Protein AF-A0A8J6JJ48-F1 (afdb_monomer_lite)

pLDDT: mean 72.09, std 12.72, range [47.22, 89.94]

Sequence (59 aa):
MPAPQVADDQAAPVMEVPPKPPAVPSLIEVELPIGVRLRVGPDVDGPALRRVLAALAGP

Structure (mmCIF, N/CA/C/O backbone):
data_AF-A0A8J6JJ48-F1
#
_entry.id   AF-A0A8J6JJ48-F1
#
loop_
_atom_site.group_PDB
_atom_site.id
_atom_site.type_symbol
_atom_site.label_atom_id
_atom_site.label_alt_id
_atom_site.label_comp_id
_atom_site.label_asym_id
_atom_site.label_entity_id
_atom_site.label_seq_id
_atom_site.pdbx_PDB_ins_code
_atom_site.Cartn_x
_atom_site.Cartn_y
_atom_site.Cartn_z
_atom_site.occupancy
_atom_site.B_iso_or_equiv
_atom_site.auth_seq_id
_atom_site.auth_comp_id
_atom_site.auth_asym_id
_atom_site.auth_atom_id
_atom_site.pdbx_PDB_model_num
ATOM 1 N N . MET A 1 1 ? 66.708 20.798 -34.598 1.00 47.22 1 MET A N 1
ATOM 2 C CA . MET A 1 1 ? 65.368 20.430 -35.113 1.00 47.22 1 MET A CA 1
ATOM 3 C C . MET A 1 1 ? 65.165 18.932 -34.871 1.00 47.22 1 MET A C 1
ATOM 5 O O . MET A 1 1 ? 66.161 18.229 -34.965 1.00 47.22 1 MET A O 1
ATOM 9 N N . PRO A 1 2 ? 63.941 18.444 -34.608 1.00 50.38 2 PRO A N 1
ATOM 10 C CA . PRO A 1 2 ? 63.239 18.286 -33.325 1.00 50.38 2 PRO A CA 1
ATOM 11 C C . PRO A 1 2 ? 63.270 16.841 -32.754 1.00 50.38 2 PRO A C 1
ATOM 13 O O . PRO A 1 2 ? 63.688 15.907 -33.427 1.00 50.38 2 PRO A O 1
ATOM 16 N N . ALA A 1 3 ? 62.826 16.677 -31.501 1.00 59.81 3 ALA A N 1
ATOM 17 C CA . ALA A 1 3 ? 62.661 15.400 -30.790 1.00 59.81 3 ALA A CA 1
ATOM 18 C C . ALA A 1 3 ? 61.396 14.632 -31.230 1.00 59.81 3 ALA A C 1
ATOM 20 O O . ALA A 1 3 ? 60.400 15.288 -31.542 1.00 59.81 3 ALA A O 1
ATOM 21 N N . PRO A 1 4 ? 61.352 13.287 -31.144 1.00 57.16 4 PRO A N 1
ATOM 22 C CA . PRO A 1 4 ? 60.099 12.566 -31.029 1.00 57.16 4 PRO A CA 1
ATOM 23 C C . PRO A 1 4 ? 59.790 12.314 -29.551 1.00 57.16 4 PRO A C 1
ATOM 25 O O . PRO A 1 4 ? 60.478 11.596 -28.828 1.00 57.16 4 PRO A O 1
ATOM 28 N N . GLN A 1 5 ? 58.739 12.994 -29.128 1.00 59.91 5 GLN A N 1
ATOM 29 C CA . GLN A 1 5 ? 57.985 12.794 -27.905 1.00 59.91 5 GLN A CA 1
ATOM 30 C C . GLN A 1 5 ? 57.129 11.537 -28.087 1.00 59.91 5 GLN A C 1
ATOM 32 O O . GLN A 1 5 ? 56.700 11.295 -29.209 1.00 59.91 5 GLN A O 1
ATOM 37 N N . VAL A 1 6 ? 56.876 10.800 -27.003 1.00 57.06 6 VAL A N 1
ATOM 38 C CA . VAL A 1 6 ? 55.594 10.186 -26.590 1.00 57.06 6 VAL A CA 1
ATOM 39 C C . VAL A 1 6 ? 55.850 8.888 -25.820 1.00 57.06 6 VAL A C 1
ATOM 41 O O . VAL A 1 6 ? 56.023 7.817 -26.389 1.00 57.06 6 VAL A O 1
ATOM 44 N N . ALA A 1 7 ? 55.847 8.988 -24.496 1.00 49.12 7 ALA A N 1
ATOM 45 C CA . 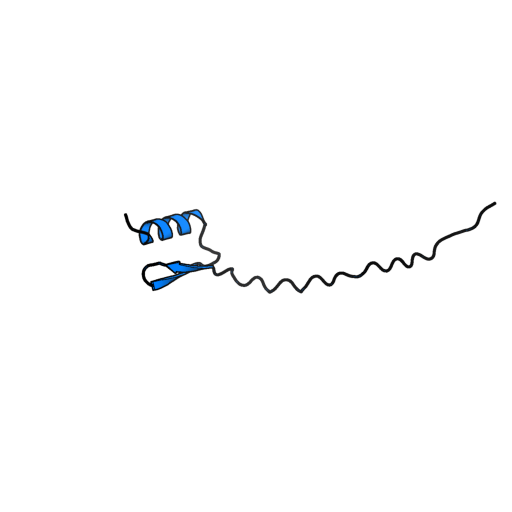ALA A 1 7 ? 55.423 7.887 -23.645 1.00 49.12 7 ALA A CA 1
ATOM 46 C C . ALA A 1 7 ? 54.294 8.458 -22.792 1.00 49.12 7 ALA A C 1
ATOM 48 O O . ALA A 1 7 ? 54.513 9.140 -21.794 1.00 49.12 7 ALA A O 1
ATOM 49 N N . ASP A 1 8 ? 53.101 8.300 -23.351 1.00 58.56 8 ASP A N 1
ATOM 50 C CA . ASP A 1 8 ? 51.802 8.573 -22.767 1.00 58.56 8 ASP A CA 1
ATOM 51 C C . ASP A 1 8 ? 51.647 7.688 -21.520 1.00 58.56 8 ASP A C 1
ATOM 53 O O . ASP A 1 8 ? 51.237 6.538 -21.606 1.00 58.56 8 ASP A O 1
ATOM 57 N N . ASP A 1 9 ? 52.082 8.192 -20.366 1.00 60.12 9 ASP A N 1
ATOM 58 C CA . ASP A 1 9 ? 51.763 7.611 -19.057 1.00 60.12 9 ASP A CA 1
ATOM 59 C C . ASP A 1 9 ? 50.840 8.584 -18.321 1.00 60.12 9 ASP A C 1
ATOM 61 O O . ASP A 1 9 ? 51.115 9.088 -17.235 1.00 60.12 9 ASP A O 1
ATOM 65 N N . GLN A 1 10 ? 49.730 8.930 -18.975 1.00 55.62 10 GLN A N 1
ATOM 66 C CA . GLN A 1 10 ? 48.567 9.411 -18.250 1.00 55.62 10 GLN A CA 1
ATOM 67 C C . GLN A 1 10 ? 47.660 8.207 -18.033 1.00 55.62 10 GLN A C 1
ATOM 69 O O . GLN A 1 10 ? 46.618 8.054 -18.668 1.00 55.62 10 GLN A O 1
ATOM 74 N N . ALA A 1 11 ? 48.079 7.336 -17.114 1.00 56.97 11 ALA A N 1
ATOM 75 C CA . ALA A 1 11 ? 47.180 6.384 -16.490 1.00 56.97 11 ALA A CA 1
ATOM 76 C C . ALA A 1 11 ? 46.110 7.193 -15.742 1.00 56.97 11 ALA A C 1
ATOM 78 O O . ALA A 1 11 ? 46.277 7.588 -14.587 1.00 56.97 11 ALA A O 1
ATOM 79 N N . ALA A 1 12 ? 45.028 7.518 -16.449 1.00 62.34 12 ALA A N 1
ATOM 80 C CA . ALA A 1 12 ? 43.836 8.085 -15.852 1.00 62.34 12 ALA A CA 1
ATOM 81 C C . ALA A 1 12 ? 43.413 7.164 -14.698 1.00 62.34 12 ALA A C 1
ATOM 83 O O . ALA A 1 12 ? 43.386 5.942 -14.888 1.00 62.34 12 ALA A O 1
ATOM 84 N N . PRO A 1 13 ? 43.097 7.697 -13.505 1.00 55.91 13 PRO A N 1
ATOM 85 C CA . PRO A 1 13 ? 42.570 6.865 -12.443 1.00 55.91 13 PRO A CA 1
ATOM 86 C C . PRO A 1 13 ? 41.283 6.238 -12.972 1.00 55.91 13 PRO A C 1
ATOM 88 O O . PRO A 1 13 ? 40.315 6.938 -13.275 1.00 55.91 13 PRO A O 1
ATOM 91 N N . VAL A 1 14 ? 41.304 4.915 -13.138 1.00 63.84 14 VAL A N 1
ATOM 92 C CA . VAL A 1 14 ? 40.109 4.117 -13.382 1.00 63.84 14 VAL A CA 1
ATOM 93 C C . VAL A 1 14 ? 39.213 4.327 -12.174 1.00 63.84 14 VAL A C 1
ATOM 95 O O . VAL A 1 14 ? 39.395 3.747 -11.111 1.00 63.84 14 VAL A O 1
ATOM 98 N N . MET A 1 15 ? 38.297 5.274 -12.313 1.00 55.78 15 MET A N 1
ATOM 99 C CA . MET A 1 15 ? 37.261 5.539 -11.340 1.00 55.78 15 MET A CA 1
ATOM 100 C C . MET A 1 15 ? 36.388 4.286 -11.358 1.00 55.78 15 MET A C 1
ATOM 102 O O . MET A 1 15 ? 35.580 4.108 -12.269 1.00 55.78 15 MET A O 1
ATOM 106 N N . GLU A 1 16 ? 36.656 3.362 -10.431 1.00 60.41 16 GLU A N 1
ATOM 107 C CA . GLU A 1 16 ? 35.868 2.154 -10.214 1.00 60.41 16 GLU A CA 1
ATOM 108 C C . GLU A 1 16 ? 34.425 2.593 -9.987 1.00 60.41 16 GLU A C 1
ATOM 110 O O . GLU A 1 16 ? 34.038 3.047 -8.911 1.00 60.41 16 GLU A O 1
ATOM 115 N N . VAL A 1 1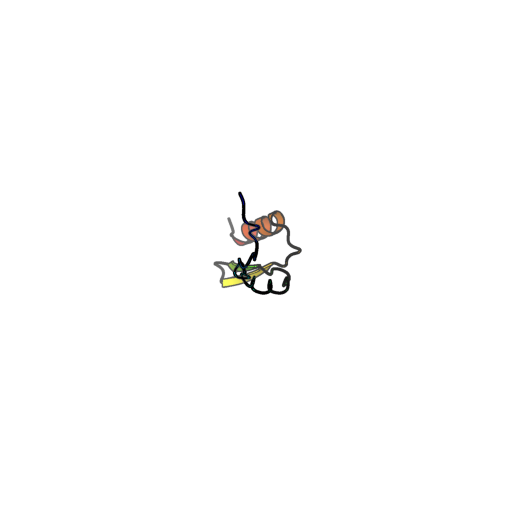7 ? 33.632 2.535 -11.055 1.00 64.75 17 VAL A N 1
ATOM 116 C CA . VAL A 1 17 ? 32.197 2.737 -10.973 1.00 64.75 17 VAL A CA 1
ATOM 117 C C . VAL A 1 17 ? 31.704 1.586 -10.101 1.00 64.75 17 VAL A C 1
ATOM 119 O O . VAL A 1 17 ? 31.890 0.431 -10.501 1.00 64.75 17 VAL A O 1
ATOM 122 N N . PRO A 1 18 ? 31.135 1.848 -8.908 1.00 66.06 18 PRO A N 1
ATOM 123 C CA . PRO A 1 18 ? 30.649 0.774 -8.059 1.00 66.06 18 PRO A CA 1
ATOM 124 C C . PRO A 1 18 ? 29.688 -0.080 -8.890 1.00 66.06 18 PRO A C 1
ATOM 126 O O . PRO A 1 18 ? 28.906 0.484 -9.669 1.00 66.06 18 PRO A O 1
ATOM 129 N N . PRO A 1 19 ? 29.756 -1.421 -8.785 1.00 63.22 19 PRO A N 1
ATOM 130 C CA . PRO A 1 19 ? 28.892 -2.293 -9.558 1.00 63.22 19 PRO A CA 1
ATOM 131 C C . PRO A 1 19 ? 27.460 -1.845 -9.300 1.00 63.22 19 PRO A C 1
ATOM 133 O O . PRO A 1 19 ? 26.998 -1.843 -8.157 1.00 63.22 19 PRO A O 1
ATOM 136 N N . LYS A 1 20 ? 26.791 -1.381 -10.362 1.00 61.06 20 LYS A N 1
ATOM 137 C CA . LYS A 1 20 ? 25.390 -0.980 -10.307 1.00 61.06 20 LYS A CA 1
ATOM 138 C C . LYS A 1 20 ? 24.654 -2.144 -9.642 1.00 61.06 20 LYS A C 1
ATOM 140 O O . LYS A 1 20 ? 24.719 -3.247 -10.195 1.00 61.06 20 LYS A O 1
ATOM 145 N N . PRO A 1 21 ? 24.045 -1.949 -8.455 1.00 65.38 21 PRO A N 1
ATOM 146 C CA . PRO A 1 21 ? 23.374 -3.038 -7.769 1.00 65.38 21 PRO A CA 1
ATOM 147 C C . PRO A 1 21 ? 22.393 -3.672 -8.757 1.00 65.38 21 PRO 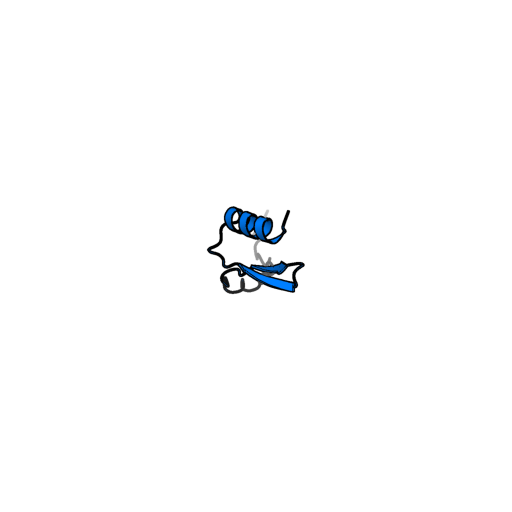A C 1
ATOM 149 O O . PRO A 1 21 ? 21.845 -2.943 -9.601 1.00 65.38 21 PRO A O 1
ATOM 152 N N . PRO A 1 22 ? 22.217 -5.009 -8.718 1.00 60.00 22 PRO A N 1
ATOM 153 C CA . PRO A 1 22 ? 21.271 -5.678 -9.597 1.00 60.00 22 PRO A CA 1
ATOM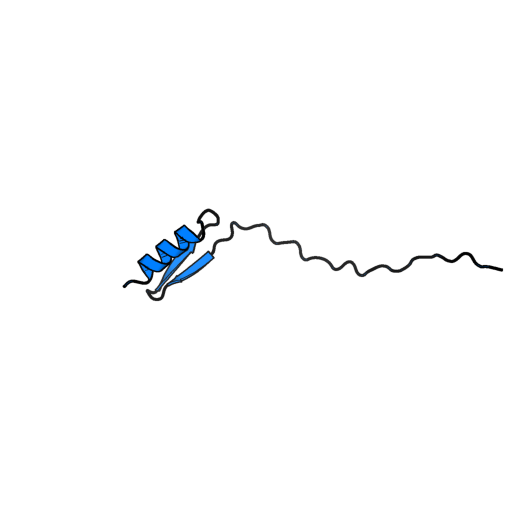 154 C C . PRO A 1 22 ? 19.973 -4.886 -9.541 1.00 60.00 22 PRO A C 1
ATOM 156 O O . PRO A 1 22 ? 19.596 -4.432 -8.460 1.00 60.00 22 PRO A O 1
ATOM 159 N N . ALA A 1 23 ? 19.367 -4.641 -10.705 1.00 59.88 23 ALA A N 1
ATOM 160 C CA . ALA A 1 23 ? 18.101 -3.938 -10.816 1.00 59.88 23 ALA A CA 1
ATOM 161 C C . ALA A 1 23 ? 17.047 -4.755 -10.066 1.00 59.88 23 ALA A C 1
ATOM 163 O O . ALA A 1 23 ? 16.320 -5.556 -10.645 1.00 59.88 23 ALA A O 1
ATOM 164 N N . VAL A 1 24 ? 17.028 -4.614 -8.744 1.00 60.78 24 VAL A N 1
ATOM 165 C CA . VAL A 1 24 ? 15.955 -5.094 -7.908 1.00 60.78 24 VAL A CA 1
ATOM 166 C C . VAL A 1 24 ? 14.720 -4.411 -8.474 1.00 60.78 24 VAL A C 1
ATOM 168 O O . VAL A 1 24 ? 14.776 -3.194 -8.711 1.00 60.78 24 VAL A O 1
ATOM 171 N N . PRO A 1 25 ? 13.650 -5.165 -8.785 1.00 61.75 25 PRO A N 1
ATOM 172 C CA . PRO A 1 25 ? 12.390 -4.558 -9.182 1.00 61.75 25 PRO A CA 1
ATOM 173 C C . PRO A 1 25 ? 12.110 -3.469 -8.154 1.00 61.75 25 PRO A C 1
ATOM 175 O O . PRO A 1 25 ? 12.047 -3.765 -6.962 1.00 61.75 25 PRO A O 1
ATOM 178 N N . SER A 1 26 ? 12.153 -2.210 -8.601 1.00 67.69 26 SER A N 1
ATOM 179 C CA . SER A 1 26 ? 12.302 -1.063 -7.709 1.00 67.69 26 SER A CA 1
ATOM 180 C C . SER A 1 26 ? 11.026 -0.934 -6.904 1.00 67.69 26 SER A C 1
ATOM 182 O O . SER A 1 26 ? 10.040 -0.368 -7.365 1.00 67.69 26 SER A O 1
ATOM 184 N N . LEU A 1 27 ? 11.033 -1.565 -5.736 1.00 75.31 27 LEU A N 1
ATOM 185 C CA . LEU A 1 27 ? 9.898 -1.608 -4.848 1.00 75.31 27 LEU A CA 1
ATOM 186 C C . LEU A 1 27 ? 9.905 -0.305 -4.061 1.00 75.31 27 LEU A C 1
ATOM 188 O O . LEU A 1 27 ? 10.844 -0.032 -3.313 1.00 75.31 27 LEU A O 1
ATOM 192 N N . ILE A 1 28 ? 8.878 0.512 -4.255 1.00 82.06 28 ILE A N 1
ATOM 193 C CA . ILE A 1 28 ? 8.704 1.745 -3.494 1.00 82.06 28 ILE A CA 1
ATOM 194 C C . ILE A 1 28 ? 7.852 1.396 -2.278 1.00 82.06 28 ILE A C 1
ATOM 196 O O . ILE A 1 28 ? 6.712 0.952 -2.416 1.00 82.06 28 ILE A O 1
ATOM 200 N N . GLU A 1 29 ? 8.406 1.575 -1.083 1.00 83.75 29 GLU A N 1
ATOM 201 C CA . GLU A 1 29 ? 7.656 1.460 0.166 1.00 83.75 29 GLU A CA 1
ATOM 202 C C . GLU A 1 29 ? 7.197 2.852 0.604 1.00 83.75 29 GLU A C 1
ATOM 204 O O . GLU A 1 29 ? 8.009 3.760 0.778 1.00 83.75 29 GLU A O 1
ATOM 209 N N . VAL A 1 30 ? 5.888 3.027 0.768 1.00 83.81 30 VAL A N 1
ATOM 210 C CA . VAL A 1 30 ? 5.272 4.273 1.230 1.00 83.81 30 VAL A CA 1
ATOM 211 C C . VAL A 1 30 ? 4.597 4.000 2.566 1.00 83.81 30 VAL A C 1
ATOM 213 O O . VAL A 1 30 ? 3.684 3.178 2.647 1.00 83.81 30 VAL A O 1
ATOM 216 N N . GLU A 1 31 ? 5.039 4.675 3.624 1.00 84.94 31 GLU A N 1
ATOM 217 C CA . GLU A 1 31 ? 4.349 4.649 4.914 1.00 84.94 31 GLU A CA 1
ATOM 218 C C . GLU A 1 31 ? 3.219 5.681 4.899 1.00 84.94 31 GLU A C 1
ATOM 220 O O . GLU A 1 31 ? 3.434 6.865 4.639 1.00 84.94 31 GLU A O 1
ATOM 225 N N . LEU A 1 32 ? 1.994 5.210 5.114 1.00 84.44 32 LEU A N 1
ATOM 226 C CA . LEU A 1 32 ? 0.799 6.040 5.126 1.00 84.44 32 LEU A CA 1
ATOM 227 C C . LEU A 1 32 ? 0.533 6.544 6.552 1.00 84.44 32 LEU A C 1
ATOM 229 O O . LEU A 1 32 ? 0.792 5.817 7.513 1.00 84.44 32 LEU A O 1
ATOM 233 N N . PRO A 1 33 ? -0.075 7.733 6.714 1.00 77.25 33 PRO A N 1
ATOM 234 C CA . PRO A 1 33 ? -0.376 8.311 8.029 1.00 77.25 33 PRO A CA 1
ATOM 235 C C . PRO A 1 33 ? -1.345 7.463 8.870 1.00 77.25 33 PRO A C 1
ATOM 237 O O . PRO A 1 33 ? -1.410 7.619 10.084 1.00 77.25 33 PRO A O 1
ATOM 240 N N . ILE A 1 34 ? -2.056 6.523 8.242 1.00 80.75 34 ILE A N 1
ATOM 241 C CA . ILE A 1 34 ? -2.909 5.523 8.902 1.00 80.75 34 ILE A CA 1
ATOM 242 C C . ILE A 1 34 ? -2.119 4.338 9.497 1.00 80.75 34 ILE A C 1
ATOM 244 O O . ILE A 1 34 ? -2.717 3.354 9.926 1.00 80.75 34 ILE A O 1
ATOM 248 N N . GLY A 1 35 ? -0.782 4.390 9.483 1.00 81.56 35 GLY A N 1
ATOM 249 C CA . GLY A 1 35 ? 0.097 3.329 9.991 1.00 81.56 35 GLY A CA 1
ATOM 250 C C . GLY A 1 35 ? 0.222 2.111 9.067 1.00 81.56 35 GLY A C 1
ATOM 251 O O . GLY A 1 35 ? 0.784 1.091 9.460 1.00 81.56 35 GLY A O 1
ATOM 252 N N . VAL A 1 36 ? -0.294 2.196 7.838 1.00 84.62 36 VAL A N 1
ATOM 253 C CA . VAL A 1 36 ? -0.215 1.130 6.827 1.00 84.62 36 VAL A CA 1
ATOM 254 C C . VAL A 1 36 ? 0.980 1.374 5.910 1.00 84.62 36 VAL A C 1
ATOM 256 O O . VAL A 1 36 ? 1.226 2.501 5.488 1.00 84.62 36 VAL A O 1
ATOM 259 N N . ARG A 1 37 ? 1.704 0.309 5.551 1.00 82.75 37 ARG A N 1
ATOM 260 C CA . ARG A 1 37 ? 2.797 0.364 4.572 1.00 82.75 37 ARG A CA 1
ATOM 261 C C . ARG A 1 37 ? 2.331 -0.154 3.224 1.00 82.75 37 ARG A C 1
ATOM 263 O O . ARG A 1 37 ? 1.944 -1.315 3.099 1.00 82.75 37 ARG A O 1
ATOM 270 N N . LEU A 1 38 ? 2.391 0.706 2.218 1.00 85.81 38 LEU A N 1
ATOM 271 C CA . LEU A 1 38 ? 2.089 0.358 0.841 1.00 85.81 38 LEU A CA 1
ATOM 272 C C . LEU A 1 38 ? 3.380 -0.016 0.114 1.00 85.81 38 LEU A C 1
ATOM 274 O O . LEU A 1 38 ? 4.327 0.764 0.076 1.00 85.81 38 LEU A O 1
ATOM 278 N N . ARG A 1 39 ? 3.398 -1.208 -0.481 1.00 84.12 39 ARG A N 1
ATOM 279 C CA . ARG A 1 39 ? 4.486 -1.689 -1.333 1.00 84.12 39 ARG A CA 1
ATOM 280 C C . ARG A 1 39 ? 4.080 -1.571 -2.789 1.00 84.12 39 ARG A C 1
ATOM 282 O O . ARG A 1 39 ? 3.081 -2.158 -3.197 1.00 84.12 39 ARG A O 1
ATOM 289 N N . VAL A 1 40 ? 4.858 -0.829 -3.560 1.00 84.12 40 VAL A N 1
ATOM 290 C CA . VAL A 1 40 ? 4.585 -0.547 -4.966 1.00 84.12 40 VAL A CA 1
ATOM 291 C C . VAL A 1 40 ? 5.658 -1.221 -5.803 1.00 84.12 40 VAL A C 1
ATOM 293 O O . VAL A 1 40 ? 6.831 -0.884 -5.686 1.00 84.12 40 VAL A O 1
ATOM 296 N N . GLY A 1 41 ? 5.258 -2.199 -6.611 1.00 84.25 41 GLY A N 1
ATOM 297 C CA . GLY A 1 41 ? 6.155 -2.858 -7.556 1.00 84.25 41 GLY A CA 1
ATOM 298 C C . GLY A 1 41 ? 6.464 -1.986 -8.780 1.00 84.25 41 GLY A C 1
ATOM 299 O O . GLY A 1 41 ? 5.777 -0.991 -9.018 1.00 84.25 41 GLY A O 1
ATOM 300 N N . PRO A 1 42 ? 7.463 -2.375 -9.588 1.00 79.38 42 PRO A N 1
ATOM 301 C CA . PRO A 1 42 ? 7.867 -1.633 -10.785 1.00 79.38 42 PRO A CA 1
ATOM 302 C C . PRO A 1 42 ? 6.794 -1.605 -11.884 1.00 79.38 42 PRO A C 1
ATOM 304 O O . PRO A 1 42 ? 6.827 -0.722 -12.732 1.00 79.38 42 PRO A O 1
ATOM 307 N N . ASP A 1 43 ? 5.843 -2.542 -11.863 1.00 82.38 43 ASP A N 1
ATOM 308 C CA . ASP A 1 43 ? 4.728 -2.621 -12.816 1.00 82.38 43 ASP A CA 1
ATOM 309 C C . ASP A 1 43 ? 3.616 -1.595 -12.545 1.00 82.38 43 ASP A C 1
ATOM 311 O O . ASP A 1 43 ? 2.637 -1.520 -13.286 1.00 82.38 43 ASP A O 1
ATOM 315 N N . VAL A 1 44 ? 3.717 -0.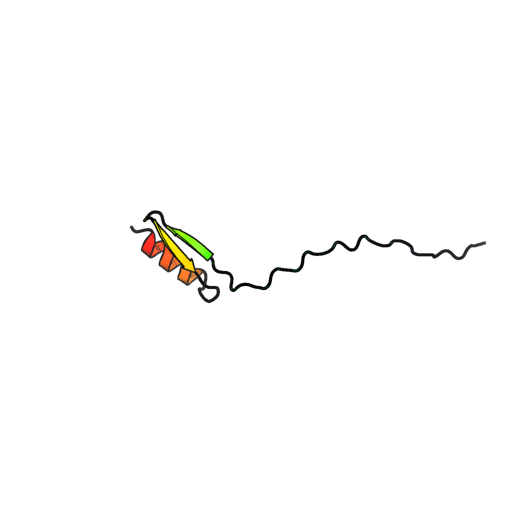821 -11.460 1.00 81.50 44 VAL A N 1
ATOM 316 C CA . VAL A 1 44 ? 2.716 0.191 -11.124 1.00 81.50 44 VAL A CA 1
ATOM 317 C C . VAL A 1 44 ? 3.102 1.524 -11.748 1.00 81.50 44 VAL A C 1
ATOM 319 O O . VAL A 1 44 ? 4.030 2.201 -11.303 1.00 81.50 44 VAL A O 1
ATOM 322 N N . ASP A 1 45 ? 2.321 1.951 -12.735 1.00 83.44 45 ASP A N 1
ATOM 323 C CA . ASP A 1 45 ? 2.497 3.257 -13.354 1.00 83.44 45 ASP A CA 1
ATOM 324 C C . ASP A 1 45 ? 2.260 4.408 -12.363 1.00 83.44 45 ASP A C 1
ATOM 326 O O . ASP A 1 45 ? 1.332 4.397 -11.545 1.00 83.44 45 ASP A O 1
ATOM 330 N N . GLY A 1 46 ? 3.051 5.476 -12.499 1.00 84.44 46 GLY A N 1
ATOM 331 C CA . GLY A 1 46 ? 2.958 6.675 -11.657 1.00 84.44 46 GLY A CA 1
ATOM 332 C C . GLY A 1 46 ? 1.539 7.261 -11.518 1.00 84.44 46 GLY A C 1
ATOM 333 O O . GLY A 1 46 ? 1.146 7.611 -10.403 1.00 84.44 46 GLY A O 1
ATOM 334 N N . PRO A 1 47 ? 0.722 7.355 -12.588 1.00 89.94 47 PRO A N 1
ATOM 335 C CA . PRO A 1 47 ? -0.673 7.788 -12.485 1.00 89.94 47 PRO A CA 1
ATOM 336 C C . PRO A 1 47 ? -1.564 6.837 -11.676 1.00 89.94 47 PRO A C 1
ATOM 338 O O . PRO A 1 47 ? -2.425 7.308 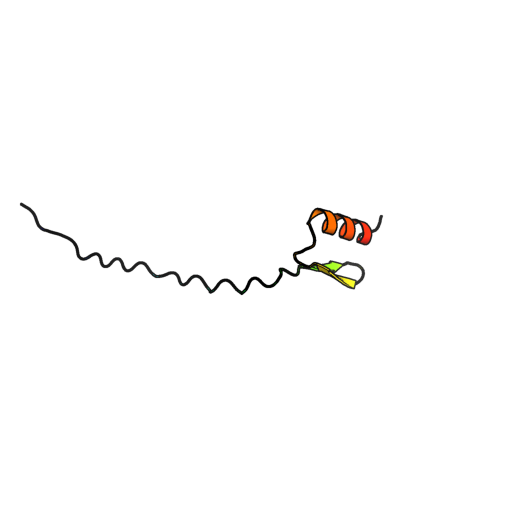-10.931 1.00 89.94 47 PRO A O 1
ATOM 341 N N . ALA A 1 48 ? -1.365 5.521 -11.797 1.00 86.81 48 ALA A N 1
ATOM 342 C CA . ALA A 1 48 ? -2.107 4.530 -11.021 1.00 86.81 48 ALA A CA 1
ATOM 343 C C . ALA A 1 48 ? -1.747 4.641 -9.535 1.00 86.81 48 ALA A C 1
ATOM 345 O O . ALA A 1 48 ? -2.643 4.747 -8.695 1.00 86.81 48 ALA A O 1
ATOM 346 N N . LEU A 1 49 ? -0.449 4.753 -9.225 1.00 86.50 49 LEU A N 1
ATOM 347 C CA . LEU A 1 49 ? 0.023 5.004 -7.865 1.00 86.50 49 LEU A CA 1
ATOM 348 C C . LEU A 1 49 ? -0.581 6.291 -7.287 1.00 86.50 49 LEU A C 1
ATOM 350 O O . LEU A 1 49 ? -1.107 6.278 -6.177 1.00 86.50 49 LEU A O 1
ATOM 354 N N . ARG A 1 50 ? -0.574 7.395 -8.043 1.00 86.75 50 ARG A N 1
ATOM 355 C CA . ARG A 1 50 ? -1.174 8.665 -7.596 1.00 86.75 50 ARG A CA 1
ATOM 356 C C . ARG A 1 50 ? -2.658 8.533 -7.266 1.00 86.75 50 ARG A C 1
ATOM 358 O O . ARG A 1 50 ? -3.095 9.111 -6.278 1.00 86.75 50 ARG A O 1
ATOM 365 N N . ARG A 1 51 ? -3.431 7.781 -8.059 1.00 88.00 51 ARG A N 1
ATOM 366 C CA . ARG A 1 51 ? -4.860 7.544 -7.780 1.00 88.00 51 ARG A CA 1
ATOM 367 C C . ARG A 1 51 ? -5.065 6.751 -6.494 1.00 88.00 51 ARG A C 1
ATOM 369 O O . ARG A 1 51 ? -5.930 7.110 -5.704 1.00 88.00 51 ARG A O 1
ATOM 376 N N . VAL A 1 52 ? -4.260 5.713 -6.276 1.00 85.00 52 VAL A N 1
ATOM 377 C CA . VAL A 1 52 ? -4.300 4.908 -5.046 1.00 85.00 52 VAL A CA 1
ATOM 378 C C . VAL A 1 52 ? -3.939 5.764 -3.835 1.00 85.00 52 VAL A C 1
ATOM 380 O O . VAL A 1 52 ? -4.678 5.773 -2.857 1.00 85.00 52 VAL A O 1
ATOM 383 N N . LEU A 1 53 ? -2.858 6.543 -3.916 1.00 85.06 53 LEU A N 1
ATOM 384 C CA . LEU A 1 53 ? -2.456 7.452 -2.842 1.00 85.06 53 LEU A CA 1
ATOM 385 C C . LEU A 1 53 ? -3.529 8.508 -2.551 1.00 85.06 53 LEU A C 1
ATOM 387 O O . LEU A 1 53 ? -3.816 8.757 -1.389 1.00 85.06 53 LEU A O 1
ATOM 391 N N . ALA A 1 54 ? -4.161 9.085 -3.578 1.00 86.69 54 ALA A N 1
ATOM 392 C CA . ALA A 1 54 ? -5.252 10.044 -3.401 1.00 86.69 54 ALA A CA 1
ATOM 393 C C . ALA A 1 54 ? -6.492 9.410 -2.746 1.00 86.69 54 ALA A C 1
ATOM 395 O O . ALA A 1 54 ? -7.102 10.020 -1.877 1.00 86.69 54 ALA A O 1
ATOM 396 N N . ALA A 1 55 ? -6.842 8.175 -3.117 1.00 84.31 55 ALA A N 1
ATOM 397 C CA . ALA A 1 55 ? -7.939 7.446 -2.483 1.00 84.31 55 ALA A CA 1
ATOM 398 C C . ALA A 1 55 ? -7.640 7.105 -1.012 1.00 84.31 55 ALA A C 1
ATOM 400 O O . ALA A 1 55 ? -8.544 7.124 -0.180 1.00 84.31 55 ALA A O 1
ATOM 401 N N . LEU A 1 56 ? -6.377 6.812 -0.688 1.00 82.25 56 LEU A N 1
ATOM 402 C CA . LEU A 1 56 ? -5.926 6.510 0.675 1.00 82.25 56 LEU A CA 1
ATOM 403 C C . LEU A 1 56 ? -5.725 7.759 1.541 1.00 82.25 56 LEU A C 1
ATOM 405 O O . LEU A 1 56 ? -5.808 7.659 2.761 1.00 82.25 56 LEU A O 1
ATOM 409 N N . ALA A 1 57 ? -5.465 8.918 0.933 1.00 76.88 57 ALA A N 1
ATOM 410 C CA . ALA A 1 57 ? -5.331 10.190 1.640 1.00 76.88 57 ALA A CA 1
ATOM 411 C C . ALA A 1 57 ? -6.658 10.681 2.250 1.00 76.88 57 ALA A C 1
ATOM 413 O O . ALA A 1 57 ? -6.620 11.482 3.179 1.00 76.88 57 ALA A O 1
ATOM 414 N N . GLY A 1 58 ? -7.802 10.159 1.787 1.00 68.25 58 GLY A N 1
ATOM 415 C CA . GLY A 1 58 ? -9.132 10.574 2.238 1.00 68.25 58 GLY A CA 1
ATOM 416 C C . GLY A 1 58 ? -9.540 11.969 1.726 1.00 68.25 58 GLY A C 1
ATOM 417 O O . GLY A 1 58 ? -8.701 12.683 1.175 1.00 68.25 58 GLY A O 1
ATOM 418 N N . PRO A 1 59 ? -10.834 12.335 1.826 1.00 55.31 59 PRO A N 1
ATOM 419 C CA . PRO A 1 59 ? -11.318 13.687 1.533 1.00 55.31 59 PRO A CA 1
ATOM 420 C C . PRO A 1 59 ? -10.805 14.739 2.525 1.00 55.31 59 PRO A C 1
ATOM 422 O O . PRO A 1 59 ? -10.595 14.389 3.710 1.00 55.31 59 PRO A O 1
#

Radius of gyration: 25.77 Å; chains: 1; bounding box: 77×26×45 Å

Foldseek 3Di:
DDDDDDDPPPPPPPPPPPPPPPPDQPWDWDQDPVRDIDTDGNPQDPVNVVVVVVVSVPD

Secondary structure (DSSP, 8-state):
----------------PPPPPP-----EEEE-TTSPEEEE-TTS-HHHHHHHHHHHH--